Protein AF-A0A952LM32-F1 (afdb_monomer_lite)

pLDDT: mean 79.45, std 17.1, range [41.16, 96.38]

Foldseek 3Di:
DDDDDDDDDPPDPVVVVVVVVVVVVVVVVVVVVCPPVVVVVVQVVLQDAADPVLLVVQLVQLLVLLVVLCCVFPVDDPVVSVVVSPVLSVLLRVLLRSLSLRPPVQLQALVSNQVSLVRSLVSSLVVSVVCCVPPNVSQPDPSSSVSSSVSNNVCSRPCCNVSSPHDPPCNPCPPPD

Radius of gyration: 23.29 Å; chains: 1; bounding box: 49×50×89 Å

Secondary structure (DSSP, 8-state):
------------THHHHHHHHHHHHHHHHHHHT--HHHHHHHHHHH--PPPHHHHHHHHHHHHHHHHHHHHHHH---HHHHHHHHHHHHHHHHHHHHHHTTT-TTTTT-HHHHHHHHHHHHHHHHHHHHHHHHHH-GGG--HHHHHHHHHHHHHHHHHTHHHHTT--TT-TT-----

Structure (mmCIF, N/CA/C/O backbone):
data_AF-A0A952LM32-F1
#
_entry.id   AF-A0A952LM32-F1
#
loop_
_atom_site.group_PDB
_atom_site.id
_atom_site.type_symbol
_atom_site.label_atom_id
_atom_site.label_alt_id
_atom_site.label_comp_id
_atom_site.label_asym_id
_atom_site.label_entity_id
_atom_site.label_seq_id
_atom_site.pdbx_PDB_ins_code
_atom_site.Cartn_x
_atom_site.Cartn_y
_atom_site.Cartn_z
_atom_site.occupancy
_atom_site.B_iso_or_equiv
_atom_site.auth_seq_id
_atom_site.auth_comp_id
_atom_site.auth_asym_id
_atom_site.auth_atom_id
_atom_site.pdbx_PDB_model_num
ATOM 1 N N . MET A 1 1 ? 0.107 -38.390 61.485 1.00 44.88 1 MET A N 1
ATOM 2 C CA . MET A 1 1 ? 0.922 -39.140 60.502 1.00 44.88 1 MET A CA 1
ATOM 3 C C . MET A 1 1 ? 0.295 -38.900 59.128 1.00 44.88 1 MET A C 1
ATOM 5 O O . MET A 1 1 ? -0.793 -39.391 58.913 1.00 44.88 1 MET A O 1
ATOM 9 N N . GLY A 1 2 ? 0.770 -38.074 58.198 1.00 52.50 2 GLY A N 1
ATOM 10 C CA . GLY A 1 2 ? 2.047 -37.385 58.047 1.00 52.50 2 GLY A CA 1
ATOM 11 C C . GLY A 1 2 ? 2.797 -37.901 56.817 1.00 52.50 2 GLY A C 1
ATOM 12 O O . GLY A 1 2 ? 3.746 -38.641 57.011 1.00 52.50 2 GLY A O 1
ATOM 13 N N . VAL A 1 3 ? 2.400 -37.518 55.592 1.00 48.47 3 VAL A N 1
ATOM 14 C CA . VAL A 1 3 ? 3.282 -37.546 54.404 1.00 48.47 3 VAL A CA 1
ATOM 15 C C . VAL A 1 3 ? 2.913 -36.380 53.476 1.00 48.47 3 VAL A C 1
ATOM 17 O O . VAL A 1 3 ? 1.894 -36.405 52.792 1.00 48.47 3 VAL A O 1
ATOM 20 N N . VAL A 1 4 ? 3.748 -35.340 53.478 1.00 50.16 4 VAL A N 1
ATOM 21 C CA . VAL A 1 4 ? 3.696 -34.200 52.552 1.00 50.16 4 VAL A CA 1
ATOM 22 C C . VAL A 1 4 ? 4.609 -34.523 51.368 1.00 50.16 4 VAL A C 1
ATOM 24 O O . VAL A 1 4 ? 5.820 -34.657 51.536 1.00 50.16 4 VAL A O 1
ATOM 27 N N . ALA A 1 5 ? 4.040 -34.663 50.171 1.00 50.84 5 ALA A N 1
ATOM 28 C CA . ALA A 1 5 ? 4.793 -34.900 48.941 1.00 50.84 5 ALA A CA 1
ATOM 29 C C . ALA A 1 5 ? 5.331 -33.572 48.377 1.00 50.84 5 ALA A C 1
ATOM 31 O O . ALA A 1 5 ? 4.617 -32.810 47.726 1.00 50.84 5 ALA A O 1
ATOM 32 N N . GLY A 1 6 ? 6.608 -33.289 48.638 1.00 52.28 6 GLY A N 1
ATOM 33 C CA . GLY A 1 6 ? 7.326 -32.149 48.070 1.00 52.28 6 GLY A CA 1
ATOM 34 C C . GLY A 1 6 ? 7.632 -32.350 46.584 1.00 52.28 6 GLY A C 1
ATOM 35 O O . GLY A 1 6 ? 8.521 -33.118 46.218 1.00 52.28 6 GLY A O 1
ATOM 36 N N . ARG A 1 7 ? 6.916 -31.630 45.716 1.00 51.88 7 ARG A N 1
ATOM 37 C CA . ARG A 1 7 ? 7.179 -31.556 44.273 1.00 51.88 7 ARG A CA 1
ATOM 38 C C . ARG A 1 7 ? 8.391 -30.645 44.028 1.00 51.88 7 ARG A C 1
ATOM 40 O O . ARG A 1 7 ? 8.270 -29.425 44.061 1.00 51.88 7 ARG A O 1
ATOM 47 N N . LYS A 1 8 ? 9.568 -31.231 43.791 1.00 50.94 8 LYS A N 1
ATOM 48 C CA . LYS A 1 8 ? 10.774 -30.496 43.374 1.00 50.94 8 LYS A CA 1
ATOM 49 C C . LYS A 1 8 ? 10.643 -30.093 41.902 1.00 50.94 8 LYS A C 1
ATOM 51 O O . LYS A 1 8 ? 10.713 -30.937 41.015 1.00 50.94 8 LYS A O 1
ATOM 56 N N . THR A 1 9 ? 10.452 -28.804 41.643 1.00 53.25 9 THR A N 1
ATOM 57 C CA . THR A 1 9 ? 10.566 -28.203 40.309 1.00 53.25 9 THR A CA 1
ATOM 58 C C . THR A 1 9 ? 12.035 -28.169 39.898 1.00 53.25 9 THR A C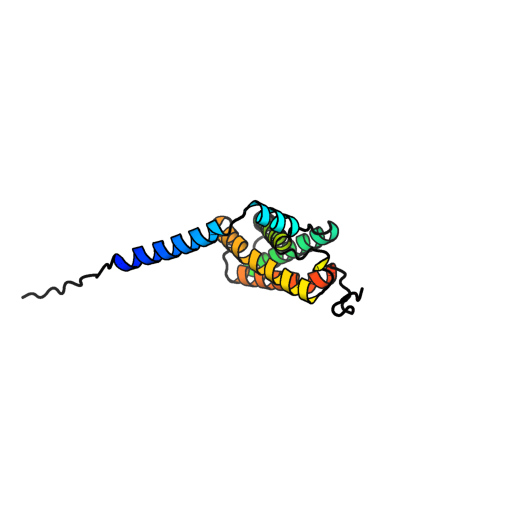 1
ATOM 60 O O . THR A 1 9 ? 12.828 -27.402 40.447 1.00 53.25 9 THR A O 1
ATOM 63 N N . LEU A 1 10 ? 12.399 -29.023 38.943 1.00 47.09 10 LEU A N 1
ATOM 64 C CA . LEU A 1 10 ? 13.726 -29.078 38.342 1.00 47.09 10 LEU A CA 1
ATOM 65 C C . LEU A 1 10 ? 13.902 -27.860 37.414 1.00 47.09 10 LEU A C 1
ATOM 67 O O . LEU A 1 10 ? 13.634 -27.918 36.218 1.00 47.09 10 LEU A O 1
ATOM 71 N N . HIS A 1 11 ? 14.314 -26.721 37.967 1.00 50.69 11 HIS A N 1
ATOM 72 C CA . HIS A 1 11 ? 14.817 -25.610 37.163 1.00 50.69 11 HIS A CA 1
ATOM 73 C C . HIS A 1 11 ? 16.203 -25.998 36.641 1.00 50.69 11 HIS A C 1
ATOM 75 O O . HIS A 1 11 ? 17.190 -25.865 37.355 1.00 50.69 11 HIS A O 1
ATOM 81 N N . SER A 1 12 ? 16.288 -26.503 35.408 1.00 50.12 12 SER A N 1
ATOM 82 C CA . SER A 1 12 ? 17.569 -26.733 34.735 1.00 50.12 12 SER A CA 1
ATOM 83 C C . SER A 1 12 ? 18.064 -25.420 34.097 1.00 50.12 12 SER A C 1
ATOM 85 O O . SER A 1 12 ? 17.511 -25.005 33.073 1.00 50.12 12 SER A O 1
ATOM 87 N N . PRO A 1 13 ? 19.105 -24.752 34.633 1.00 53.25 13 PRO A N 1
ATOM 88 C CA . PRO A 1 13 ? 19.677 -23.540 34.032 1.00 53.25 13 PRO A CA 1
ATOM 89 C C . PRO A 1 13 ? 20.424 -23.814 32.713 1.00 53.25 13 PRO A C 1
ATOM 91 O O . PRO A 1 13 ? 20.786 -22.884 31.998 1.00 53.25 13 PRO A O 1
ATOM 94 N N . PHE A 1 14 ? 20.618 -25.088 32.358 1.00 50.91 14 PHE A N 1
ATOM 95 C CA . PHE A 1 14 ? 21.416 -25.509 31.209 1.00 50.91 14 PHE A CA 1
ATOM 96 C C . PHE A 1 14 ? 20.798 -25.111 29.857 1.00 50.91 14 PHE A C 1
ATOM 98 O O . PHE A 1 14 ? 21.522 -24.731 28.945 1.00 50.91 14 PHE A O 1
ATOM 105 N N . PHE A 1 15 ? 19.467 -25.102 29.726 1.00 50.25 15 PHE A N 1
ATOM 106 C CA . PHE A 1 15 ? 18.807 -24.846 28.435 1.00 50.25 15 PHE A CA 1
ATOM 107 C C . PHE A 1 15 ? 18.814 -23.361 28.019 1.00 50.25 15 PHE A C 1
ATOM 109 O O . PHE A 1 15 ? 18.790 -23.042 26.833 1.00 50.25 15 PHE A O 1
ATOM 116 N N . LYS A 1 16 ? 18.907 -22.432 28.984 1.00 53.69 16 LYS A N 1
ATOM 117 C CA . LYS A 1 16 ? 18.940 -20.983 28.704 1.00 53.69 16 LYS A CA 1
ATOM 118 C C . LYS A 1 16 ? 20.281 -20.515 28.124 1.00 53.69 16 LYS A C 1
ATOM 120 O O . LYS A 1 16 ? 20.299 -19.577 27.336 1.00 53.69 16 LYS A O 1
ATOM 125 N N . SER A 1 17 ? 21.382 -21.181 28.480 1.00 55.81 17 SER A N 1
ATOM 126 C CA . SER A 1 17 ? 22.735 -20.799 28.045 1.00 55.81 17 SER A CA 1
ATOM 127 C C . SER A 1 17 ? 22.994 -21.133 26.568 1.00 55.81 17 SER A C 1
ATOM 129 O O . SER A 1 17 ? 23.517 -20.312 25.817 1.00 55.81 17 SER A O 1
ATOM 131 N N . TRP A 1 18 ? 22.533 -22.303 26.112 1.00 55.56 18 TRP A N 1
ATOM 132 C CA . TRP A 1 18 ? 22.722 -22.744 24.725 1.00 55.56 18 TRP A CA 1
ATOM 133 C C . TRP A 1 18 ? 21.873 -21.953 23.726 1.00 55.56 18 TRP A C 1
ATOM 135 O O . TRP A 1 18 ? 22.364 -21.606 22.656 1.00 55.56 18 TRP A O 1
ATOM 145 N N . GLY A 1 19 ? 20.636 -21.588 24.088 1.00 61.94 19 GLY A N 1
ATOM 146 C CA . GLY A 1 19 ? 19.796 -20.730 23.244 1.00 61.94 19 GLY A CA 1
ATOM 147 C C . GLY A 1 19 ? 20.412 -19.347 23.012 1.00 61.94 19 GLY A C 1
ATOM 148 O O . GLY A 1 19 ? 20.382 -18.838 21.895 1.00 61.94 19 GLY A O 1
ATOM 149 N N . PHE A 1 20 ? 21.042 -18.769 24.040 1.00 64.75 20 PHE A N 1
ATOM 150 C CA . PHE A 1 20 ? 21.718 -17.476 23.922 1.00 64.75 20 PHE A CA 1
ATOM 151 C C . PHE A 1 20 ? 22.977 -17.561 23.052 1.00 64.75 20 PHE A C 1
ATOM 153 O O . PHE A 1 20 ? 23.210 -16.676 22.237 1.00 64.75 20 PHE A O 1
ATOM 160 N N . LEU A 1 21 ? 23.749 -18.647 23.160 1.00 68.56 21 LEU A N 1
ATOM 161 C CA . LEU A 1 21 ? 24.931 -18.885 22.325 1.00 68.56 21 LEU A CA 1
ATOM 162 C C . LEU A 1 21 ? 24.578 -19.090 20.847 1.00 68.56 21 LEU A C 1
ATOM 164 O O . LEU A 1 21 ? 25.273 -18.559 19.984 1.00 68.56 21 LEU A O 1
ATOM 168 N N . VAL A 1 22 ? 23.482 -19.791 20.544 1.00 71.62 22 VAL A N 1
ATOM 169 C CA . VAL A 1 22 ? 22.997 -19.979 19.165 1.00 71.62 22 VAL A CA 1
ATOM 170 C C . VAL A 1 22 ? 22.468 -18.667 18.580 1.00 71.62 22 VAL A C 1
ATOM 172 O O . VAL A 1 22 ? 22.786 -18.328 17.445 1.00 71.62 22 VAL A O 1
ATOM 175 N N . ILE A 1 23 ? 21.723 -17.878 19.359 1.00 68.31 23 ILE A N 1
ATOM 176 C CA . ILE A 1 23 ? 21.248 -16.558 18.917 1.00 68.31 23 ILE A CA 1
ATOM 177 C C . ILE A 1 23 ? 22.423 -15.588 18.744 1.00 68.31 23 ILE A C 1
ATOM 179 O O . ILE A 1 23 ? 22.472 -14.874 17.751 1.00 68.31 23 ILE A O 1
ATOM 183 N N . ALA A 1 24 ? 23.399 -15.587 19.654 1.00 70.50 24 ALA A N 1
ATOM 184 C CA . ALA A 1 24 ? 24.579 -14.732 19.561 1.00 70.50 24 ALA A CA 1
ATOM 185 C C . ALA A 1 24 ? 25.476 -15.108 18.375 1.00 70.50 24 ALA A C 1
ATOM 187 O O . ALA A 1 24 ? 26.002 -14.218 17.718 1.00 70.50 24 ALA A O 1
ATOM 188 N N . THR A 1 25 ? 25.615 -16.398 18.057 1.00 71.38 25 THR A N 1
ATOM 189 C CA . THR A 1 25 ? 26.378 -16.850 16.880 1.00 71.38 25 THR A CA 1
ATOM 190 C C . THR A 1 25 ? 25.633 -16.594 15.571 1.00 71.38 25 THR A C 1
ATOM 192 O O . THR A 1 25 ? 26.264 -16.152 14.616 1.00 71.38 25 THR A O 1
ATOM 195 N N . LEU A 1 26 ? 24.304 -16.749 15.528 1.00 61.53 26 LEU A N 1
ATOM 196 C CA . LEU A 1 26 ? 23.483 -16.346 14.377 1.00 61.53 26 LEU A CA 1
ATOM 197 C C . LEU A 1 26 ? 23.505 -14.828 14.160 1.00 61.53 26 LEU A C 1
ATOM 199 O O . LEU A 1 26 ? 23.653 -14.375 13.029 1.00 61.53 26 LEU A O 1
ATOM 203 N N . LEU A 1 27 ? 23.412 -14.037 15.233 1.00 61.00 27 LEU A N 1
ATOM 204 C CA . LEU A 1 27 ? 23.542 -12.581 15.176 1.00 61.00 27 LEU A CA 1
ATOM 205 C C . LEU A 1 27 ? 24.960 -12.166 14.772 1.00 61.00 27 LEU A C 1
ATOM 207 O O . LEU A 1 27 ? 25.102 -11.261 13.958 1.00 61.00 27 LEU A O 1
ATOM 211 N N . ALA A 1 28 ? 26.001 -12.843 15.262 1.00 61.12 28 ALA A N 1
ATOM 212 C CA . ALA A 1 28 ? 27.383 -12.587 14.864 1.00 61.12 28 ALA A CA 1
ATOM 213 C C . ALA A 1 28 ? 27.623 -12.927 13.384 1.00 61.12 28 ALA A C 1
ATOM 215 O O . ALA A 1 28 ? 28.188 -12.106 12.674 1.00 61.12 28 ALA A O 1
ATOM 216 N N . GLN A 1 29 ? 27.108 -14.054 12.874 1.00 56.94 29 GLN A N 1
ATOM 217 C CA . GLN A 1 29 ? 27.188 -14.407 11.447 1.00 56.94 29 GLN A CA 1
ATOM 218 C C . GLN A 1 29 ? 26.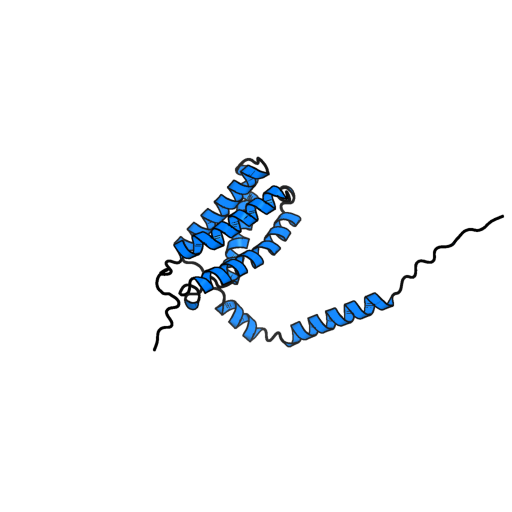367 -13.461 10.548 1.00 56.94 29 GLN A C 1
ATOM 220 O O . GLN A 1 29 ? 26.790 -13.126 9.437 1.00 56.94 29 GLN A O 1
ATOM 225 N N . LEU A 1 30 ? 25.224 -12.968 11.036 1.00 56.59 30 LEU A N 1
ATOM 226 C CA . LEU A 1 30 ? 24.458 -11.898 10.384 1.00 56.59 30 LEU A CA 1
ATOM 227 C C . LEU A 1 30 ? 25.201 -10.553 10.399 1.00 56.59 30 LEU A C 1
ATOM 229 O O . LEU A 1 30 ? 25.021 -9.757 9.483 1.00 56.59 30 LEU A O 1
ATOM 233 N N . THR A 1 31 ? 26.044 -10.306 11.405 1.00 62.31 31 THR A N 1
ATOM 234 C CA . THR A 1 31 ? 26.832 -9.068 11.540 1.00 62.31 31 THR A CA 1
ATOM 235 C C . THR A 1 31 ? 28.125 -9.108 10.714 1.00 62.31 31 THR A C 1
ATOM 237 O O . THR A 1 31 ? 28.561 -8.069 10.228 1.00 62.31 31 THR A O 1
ATOM 240 N N . ASP A 1 32 ? 28.709 -10.289 10.491 1.00 53.72 32 ASP A N 1
ATOM 241 C CA . ASP A 1 32 ? 29.963 -10.457 9.732 1.00 53.72 32 ASP A CA 1
ATOM 242 C C . ASP A 1 32 ? 29.742 -10.461 8.205 1.00 53.72 32 ASP A C 1
ATOM 244 O O . ASP A 1 32 ? 30.584 -10.018 7.429 1.00 53.72 32 ASP A O 1
ATOM 248 N N . SER A 1 33 ? 28.552 -10.870 7.747 1.00 53.91 33 SER A N 1
ATOM 249 C CA . SER A 1 33 ? 28.126 -10.738 6.338 1.00 53.91 33 SER A CA 1
ATOM 250 C C . SER A 1 33 ? 27.631 -9.325 5.975 1.00 53.91 33 SER A C 1
ATOM 252 O O . SER A 1 33 ? 27.239 -9.049 4.836 1.00 53.91 33 SER A O 1
ATOM 254 N N . TRP A 1 34 ? 27.670 -8.401 6.937 1.00 53.06 34 TRP A N 1
ATOM 255 C CA . TRP A 1 34 ? 27.106 -7.056 6.873 1.00 53.06 34 TRP A CA 1
ATOM 256 C C . TRP A 1 34 ? 28.112 -6.049 6.302 1.00 53.06 34 TRP A C 1
ATOM 258 O O . TRP A 1 34 ? 28.504 -5.074 6.944 1.00 53.06 34 TRP A O 1
ATOM 268 N N . ASN A 1 35 ? 28.524 -6.253 5.049 1.00 63.06 35 ASN A N 1
ATOM 269 C CA . ASN A 1 35 ? 29.280 -5.243 4.314 1.00 63.06 35 ASN A CA 1
ATOM 270 C C . ASN A 1 35 ? 28.333 -4.078 3.950 1.00 63.06 35 ASN A C 1
ATOM 272 O O . ASN A 1 35 ? 27.727 -4.052 2.871 1.00 63.06 35 ASN A O 1
ATOM 276 N N . ARG A 1 36 ? 28.127 -3.164 4.914 1.00 57.56 36 ARG A N 1
ATOM 277 C CA . ARG A 1 36 ? 27.081 -2.121 4.927 1.00 57.56 36 ARG A CA 1
ATOM 278 C C . ARG A 1 36 ? 27.051 -1.285 3.652 1.00 57.56 36 ARG A C 1
ATOM 280 O O . ARG A 1 36 ? 25.972 -0.916 3.209 1.00 57.56 36 ARG A O 1
ATOM 287 N N . GLU A 1 37 ? 28.200 -1.037 3.032 1.00 59.50 37 GLU A N 1
ATOM 288 C CA . GLU A 1 37 ? 28.297 -0.232 1.810 1.00 59.50 37 GLU A CA 1
ATOM 289 C C . GLU A 1 37 ? 27.675 -0.938 0.599 1.00 59.50 37 GLU A C 1
ATOM 291 O O . GLU A 1 37 ? 26.904 -0.340 -0.153 1.00 59.50 37 GLU A O 1
ATOM 296 N N . THR A 1 38 ? 27.916 -2.245 0.460 1.00 63.16 38 THR A N 1
ATOM 297 C CA . THR A 1 38 ? 27.333 -3.047 -0.627 1.00 63.16 38 THR A CA 1
ATOM 298 C C . THR A 1 38 ? 25.847 -3.325 -0.413 1.00 63.16 38 THR A C 1
ATOM 300 O O . THR A 1 38 ? 25.086 -3.355 -1.380 1.00 63.16 38 THR A O 1
ATOM 303 N N . LEU A 1 39 ? 25.407 -3.485 0.841 1.00 58.94 39 LEU A N 1
ATOM 304 C CA . LEU A 1 39 ? 23.995 -3.661 1.178 1.00 58.94 39 LEU A CA 1
ATOM 305 C C . LEU A 1 39 ? 23.219 -2.364 0.999 1.00 58.94 39 LEU A C 1
ATOM 307 O O . LEU A 1 39 ? 22.188 -2.395 0.343 1.00 58.94 39 LEU A O 1
ATOM 311 N N . LEU A 1 40 ? 23.712 -1.230 1.501 1.00 61.56 40 LEU A N 1
ATOM 312 C CA . LEU A 1 40 ? 23.046 0.059 1.317 1.00 61.56 40 LEU A CA 1
ATOM 313 C C . LEU A 1 40 ? 22.921 0.401 -0.165 1.00 61.56 40 LEU A C 1
ATOM 315 O O . LEU A 1 40 ? 21.835 0.767 -0.597 1.00 61.56 40 LEU A O 1
ATOM 319 N N . GLN A 1 41 ? 23.966 0.196 -0.972 1.00 63.25 41 GLN A N 1
ATOM 320 C CA . GLN A 1 41 ? 23.852 0.382 -2.421 1.00 63.25 41 GLN A CA 1
ATOM 321 C C . GLN A 1 41 ? 22.816 -0.554 -3.058 1.00 63.25 41 GLN A C 1
ATOM 323 O O . GLN A 1 41 ? 22.061 -0.116 -3.924 1.00 63.25 41 GLN A O 1
ATOM 328 N N . ARG A 1 42 ? 22.733 -1.821 -2.632 1.00 63.16 42 ARG A N 1
ATOM 329 C CA . ARG A 1 42 ? 21.712 -2.765 -3.123 1.00 63.16 42 ARG A CA 1
ATOM 330 C C . ARG A 1 42 ? 20.302 -2.374 -2.677 1.00 63.16 42 ARG A C 1
ATOM 332 O O . ARG A 1 42 ? 19.402 -2.386 -3.509 1.00 63.16 42 ARG A O 1
ATOM 339 N N . PHE A 1 43 ? 20.134 -1.955 -1.424 1.00 63.50 43 PHE A N 1
ATOM 340 C CA . PHE A 1 43 ? 18.883 -1.446 -0.867 1.00 63.50 43 PHE A CA 1
ATOM 341 C C . PHE A 1 43 ? 18.432 -0.190 -1.614 1.00 63.50 43 PHE A C 1
ATOM 343 O O . PHE A 1 43 ? 17.341 -0.188 -2.169 1.00 63.50 43 PHE A O 1
ATOM 350 N N . PHE A 1 44 ? 19.279 0.839 -1.735 1.00 65.19 44 PHE A N 1
ATOM 351 C CA . PHE A 1 44 ? 18.972 2.069 -2.480 1.00 65.19 44 PHE A CA 1
ATOM 352 C C . PHE A 1 44 ? 18.651 1.814 -3.951 1.00 65.19 44 PHE A C 1
ATOM 354 O O . PHE A 1 44 ? 17.765 2.460 -4.502 1.00 65.19 44 PHE A O 1
ATOM 361 N N . ARG A 1 45 ? 19.298 0.826 -4.575 1.00 66.44 45 ARG A N 1
ATOM 362 C CA . ARG A 1 45 ? 18.983 0.411 -5.948 1.00 66.44 45 ARG A CA 1
ATOM 363 C C . ARG A 1 45 ? 17.649 -0.337 -6.060 1.00 66.44 45 ARG A C 1
ATOM 365 O O . ARG A 1 45 ? 17.090 -0.418 -7.152 1.00 66.44 45 ARG A O 1
ATOM 372 N N . GLN A 1 46 ? 17.142 -0.878 -4.955 1.00 67.75 46 GLN A N 1
ATOM 373 C CA . GLN A 1 46 ? 15.863 -1.578 -4.885 1.00 67.75 46 GLN A CA 1
ATOM 374 C C . GLN A 1 46 ? 14.677 -0.617 -4.706 1.00 67.75 46 GLN A C 1
ATOM 376 O O . GLN A 1 46 ? 13.584 -0.924 -5.182 1.00 67.75 46 GLN A O 1
ATOM 381 N N . PHE A 1 47 ? 14.892 0.570 -4.121 1.00 77.38 47 PHE A N 1
ATOM 382 C CA . PHE A 1 47 ? 13.861 1.604 -4.004 1.00 77.38 47 PHE A CA 1
ATOM 383 C C . PHE A 1 47 ? 13.609 2.282 -5.353 1.00 77.38 47 PHE A C 1
ATOM 385 O O . PHE A 1 47 ? 14.372 3.131 -5.810 1.00 77.38 47 PHE A O 1
ATOM 392 N N . SER A 1 48 ? 12.489 1.938 -5.981 1.00 82.31 48 SER A N 1
ATOM 393 C CA . SER A 1 48 ? 11.943 2.698 -7.102 1.00 82.31 48 SER A CA 1
ATOM 394 C C . SER A 1 48 ? 10.610 3.293 -6.679 1.00 82.31 48 SER A C 1
ATOM 396 O O . SER A 1 48 ? 9.749 2.580 -6.169 1.00 82.31 48 SER A O 1
ATOM 398 N N . LEU A 1 49 ? 10.453 4.606 -6.838 1.00 86.38 49 LEU A N 1
ATOM 399 C CA . LEU A 1 49 ? 9.203 5.276 -6.502 1.00 86.38 49 LEU A CA 1
ATOM 400 C C . LEU A 1 49 ? 8.157 5.038 -7.601 1.00 86.38 49 LEU A C 1
ATOM 402 O O . LEU A 1 49 ? 8.507 5.057 -8.786 1.00 86.38 49 LEU A O 1
ATOM 406 N N . PRO A 1 50 ? 6.876 4.861 -7.233 1.00 86.75 50 PRO A N 1
ATOM 407 C CA . PRO A 1 50 ? 5.802 4.817 -8.211 1.00 86.75 50 PRO A CA 1
ATOM 408 C C . PRO A 1 50 ? 5.696 6.149 -8.959 1.00 86.75 50 PRO A C 1
ATOM 410 O O . PRO A 1 50 ? 6.034 7.216 -8.439 1.00 86.75 50 PRO A O 1
ATOM 413 N N . LYS A 1 51 ? 5.141 6.105 -10.174 1.00 88.12 51 LYS A N 1
ATOM 414 C CA . LYS A 1 51 ? 4.683 7.325 -10.855 1.00 88.12 51 LYS A CA 1
ATOM 415 C C . LYS A 1 51 ? 3.623 8.003 -9.982 1.00 88.12 51 LYS A C 1
ATOM 417 O O . LYS A 1 51 ? 2.800 7.309 -9.394 1.00 88.12 51 LYS A O 1
ATOM 422 N N . LEU A 1 52 ? 3.582 9.337 -9.950 1.00 87.50 52 LEU A N 1
ATOM 423 C CA . LEU A 1 52 ? 2.650 10.084 -9.086 1.00 87.50 52 LEU A CA 1
ATOM 424 C C . LEU A 1 52 ? 1.187 9.648 -9.256 1.00 87.50 52 LEU A C 1
ATOM 426 O O . LEU A 1 52 ? 0.509 9.404 -8.265 1.00 87.50 52 LEU A O 1
ATOM 430 N N . ALA A 1 53 ? 0.723 9.487 -10.500 1.00 87.81 53 ALA A N 1
ATOM 431 C CA . ALA A 1 53 ? -0.640 9.036 -10.780 1.00 87.81 53 ALA A CA 1
ATOM 432 C C . ALA A 1 53 ? -0.907 7.614 -10.257 1.00 87.81 53 ALA A C 1
ATOM 434 O O . ALA A 1 53 ? -1.932 7.374 -9.628 1.00 87.81 53 ALA A O 1
ATOM 435 N N . GLN A 1 54 ? 0.038 6.690 -10.455 1.00 88.69 54 GLN A N 1
ATOM 436 C CA . GLN A 1 54 ? -0.065 5.322 -9.943 1.00 88.69 54 GLN A CA 1
ATOM 437 C C . GLN A 1 54 ? -0.072 5.310 -8.411 1.00 88.69 54 GLN A C 1
ATOM 439 O O . GLN A 1 54 ? -0.934 4.682 -7.809 1.00 88.69 54 GLN A O 1
ATOM 444 N N . GLY A 1 55 ? 0.844 6.048 -7.779 1.00 90.56 55 GLY A N 1
ATOM 445 C CA . GLY A 1 55 ? 0.906 6.163 -6.325 1.00 90.56 55 GLY A CA 1
ATOM 446 C C . GLY A 1 55 ? -0.374 6.756 -5.735 1.00 90.56 55 GLY A C 1
ATOM 447 O O . GLY A 1 55 ? -0.871 6.242 -4.742 1.00 90.56 55 GLY A O 1
ATOM 448 N N . ALA A 1 56 ? -0.950 7.783 -6.367 1.00 92.62 56 ALA A N 1
ATOM 449 C CA . ALA A 1 56 ? -2.215 8.374 -5.932 1.00 92.62 56 ALA A CA 1
ATOM 450 C C . ALA A 1 56 ? -3.383 7.379 -6.020 1.00 92.62 56 ALA A C 1
ATOM 452 O O . ALA A 1 56 ? -4.166 7.275 -5.077 1.00 92.62 56 ALA A O 1
ATOM 453 N N . VAL A 1 57 ? -3.471 6.625 -7.120 1.00 92.50 57 VAL A N 1
ATOM 454 C CA . VAL A 1 57 ? -4.486 5.579 -7.308 1.00 92.50 57 VAL A CA 1
ATOM 455 C C . VAL A 1 57 ? -4.328 4.480 -6.257 1.00 92.50 57 VAL A C 1
ATOM 457 O O . VAL A 1 57 ? -5.293 4.158 -5.572 1.00 92.50 57 VAL A O 1
ATOM 460 N N . GLU A 1 58 ? -3.116 3.962 -6.051 1.00 93.00 58 GLU A N 1
ATOM 461 C CA . GLU A 1 58 ? -2.866 2.920 -5.051 1.00 93.00 58 GLU A CA 1
ATOM 462 C C . GLU A 1 58 ? -3.156 3.407 -3.620 1.00 93.00 58 GLU A C 1
ATOM 464 O O . GLU A 1 58 ? -3.824 2.707 -2.858 1.00 93.00 58 GLU A O 1
ATOM 469 N N . CYS A 1 59 ? -2.756 4.634 -3.266 1.00 94.88 59 CYS A N 1
ATOM 470 C CA . CYS A 1 59 ? -3.103 5.253 -1.984 1.00 94.88 59 CYS A CA 1
ATOM 471 C C . CYS A 1 59 ? -4.619 5.355 -1.783 1.00 94.88 59 CYS A C 1
ATOM 473 O O . CYS A 1 59 ? -5.121 5.010 -0.712 1.00 94.88 59 CYS A O 1
ATOM 475 N N . ALA A 1 60 ? -5.352 5.816 -2.802 1.00 94.94 60 ALA A N 1
ATOM 476 C CA . ALA A 1 60 ? -6.805 5.919 -2.744 1.00 94.94 60 ALA A CA 1
ATOM 477 C C . ALA A 1 60 ? -7.447 4.541 -2.545 1.00 94.94 60 ALA A C 1
ATOM 479 O O . ALA A 1 60 ? -8.331 4.389 -1.708 1.00 94.94 60 ALA A O 1
ATOM 480 N N . MET A 1 61 ? -6.954 3.519 -3.243 1.00 94.44 61 MET A N 1
ATOM 481 C CA . MET A 1 61 ? -7.467 2.156 -3.138 1.00 94.44 61 MET A CA 1
ATOM 482 C C . MET A 1 61 ? -7.214 1.543 -1.763 1.00 94.44 61 MET A C 1
ATOM 484 O O . MET A 1 61 ? -8.144 1.001 -1.170 1.00 94.44 61 MET A O 1
ATOM 488 N N . PHE A 1 62 ? -6.001 1.666 -1.214 1.00 95.19 62 PHE A N 1
ATOM 489 C CA . PHE A 1 62 ? -5.723 1.212 0.151 1.00 95.19 62 PHE A CA 1
ATOM 490 C C . PHE A 1 62 ? -6.550 1.973 1.186 1.00 95.19 62 PHE A C 1
ATOM 492 O O . PHE A 1 62 ? -7.045 1.369 2.138 1.00 95.19 62 PHE A O 1
ATOM 499 N N . GLY A 1 63 ? -6.758 3.274 0.974 1.00 95.56 63 GLY A N 1
ATOM 500 C CA . GLY A 1 63 ? -7.652 4.078 1.797 1.00 95.56 63 GLY A CA 1
ATOM 501 C C . GLY A 1 63 ? -9.092 3.561 1.758 1.00 95.56 63 GLY A C 1
ATOM 502 O O . GLY A 1 63 ? -9.692 3.332 2.806 1.00 95.56 63 GLY A O 1
ATOM 503 N N . CYS A 1 64 ? -9.632 3.300 0.566 1.00 95.44 64 CYS A N 1
ATOM 504 C CA . CYS A 1 64 ? -10.966 2.728 0.392 1.00 95.44 64 CYS A CA 1
ATOM 505 C C . CYS A 1 64 ? -11.093 1.343 1.033 1.00 95.44 64 CYS A C 1
ATOM 507 O O . CYS A 1 64 ? -12.090 1.082 1.698 1.00 95.44 64 CYS A O 1
ATOM 509 N N . VAL A 1 65 ? -10.087 0.477 0.884 1.00 95.62 65 VAL A N 1
ATOM 510 C CA . VAL A 1 65 ? -10.058 -0.847 1.522 1.00 95.62 65 VAL A CA 1
ATOM 511 C C . VAL A 1 65 ? -10.107 -0.731 3.040 1.00 95.62 65 VAL A C 1
ATOM 513 O O . VAL A 1 65 ? -10.895 -1.424 3.678 1.00 95.62 65 VAL A O 1
ATOM 516 N N . PHE A 1 66 ? -9.300 0.157 3.620 1.00 95.81 66 PHE A N 1
ATOM 517 C CA . PHE A 1 66 ? -9.302 0.388 5.060 1.00 95.81 66 PHE A CA 1
ATOM 518 C C . PHE A 1 66 ? -10.664 0.877 5.553 1.00 95.81 66 PHE A C 1
ATOM 520 O O . PHE A 1 66 ? -11.206 0.315 6.503 1.00 95.81 66 PHE A O 1
ATOM 527 N N . LEU A 1 67 ? -11.236 1.884 4.888 1.00 95.56 67 LEU A N 1
ATOM 528 C CA . LEU A 1 67 ? -12.544 2.430 5.250 1.00 95.56 67 LEU A CA 1
ATOM 529 C C . LEU A 1 67 ? -13.650 1.381 5.112 1.00 95.56 67 LEU A C 1
ATOM 531 O O . LEU A 1 67 ? -14.471 1.250 6.012 1.00 95.56 67 LEU A O 1
ATOM 535 N N . ALA A 1 68 ? -13.649 0.600 4.030 1.00 94.19 68 ALA A N 1
ATOM 536 C CA . ALA A 1 68 ? -14.624 -0.462 3.815 1.00 94.19 68 ALA A CA 1
ATOM 537 C C . ALA A 1 68 ? -14.513 -1.557 4.885 1.00 94.19 68 ALA A C 1
ATOM 539 O O . ALA A 1 68 ? -15.519 -1.936 5.481 1.00 94.19 68 ALA A O 1
ATOM 540 N N . ALA A 1 69 ? -13.297 -2.027 5.182 1.00 95.19 69 ALA A N 1
ATOM 541 C CA . ALA A 1 69 ? -13.071 -3.040 6.210 1.00 95.19 69 ALA A CA 1
ATOM 542 C C . ALA A 1 69 ? -13.467 -2.538 7.605 1.00 95.19 69 ALA A C 1
ATOM 544 O O . ALA A 1 69 ? -14.116 -3.265 8.358 1.00 95.19 69 ALA A O 1
ATOM 545 N N . ALA A 1 70 ? -13.120 -1.293 7.942 1.00 93.75 70 ALA A N 1
ATOM 546 C CA . ALA A 1 70 ? -13.463 -0.680 9.220 1.00 93.75 70 ALA A CA 1
ATOM 547 C C . ALA A 1 70 ? -14.975 -0.455 9.355 1.00 93.75 70 ALA A C 1
ATOM 549 O O . ALA A 1 70 ? -15.534 -0.744 10.409 1.00 93.75 70 ALA A O 1
ATOM 550 N N . PHE A 1 71 ? -15.648 0.002 8.297 1.00 93.38 71 PHE A N 1
ATOM 551 C CA . PHE A 1 71 ? -17.097 0.204 8.299 1.00 93.38 71 PHE A CA 1
ATOM 552 C C . PHE A 1 71 ? -17.850 -1.120 8.469 1.00 93.38 71 PHE A C 1
ATOM 554 O O . PHE A 1 71 ? -18.704 -1.230 9.340 1.00 93.38 71 PHE A O 1
ATOM 561 N N . VAL A 1 72 ? -17.480 -2.154 7.706 1.00 94.25 72 VAL A N 1
ATOM 562 C CA . VAL A 1 72 ? -18.138 -3.472 7.761 1.00 94.25 72 VAL A CA 1
ATOM 563 C C . VAL A 1 72 ? -17.875 -4.205 9.081 1.00 94.25 72 VAL A C 1
ATOM 565 O O . VAL A 1 72 ? -18.738 -4.944 9.549 1.00 94.25 72 VAL A O 1
ATOM 568 N N . SER A 1 73 ? -16.693 -4.033 9.679 1.00 94.94 73 SER A N 1
ATOM 569 C CA . SER A 1 73 ? -16.279 -4.839 10.839 1.00 94.94 73 SER A CA 1
ATOM 570 C C . SER A 1 73 ? -16.530 -4.163 12.185 1.00 94.94 73 SER A C 1
ATOM 572 O O . SER A 1 73 ? -16.856 -4.851 13.148 1.00 94.94 73 SER A O 1
ATOM 574 N N . LEU A 1 74 ? -16.344 -2.841 12.265 1.00 91.88 74 LEU A N 1
ATOM 575 C CA . LEU A 1 74 ? -16.314 -2.090 13.528 1.00 91.88 74 LEU A CA 1
ATOM 576 C C . LEU A 1 74 ? -17.477 -1.102 13.675 1.00 91.88 74 LEU A C 1
ATOM 578 O O . LEU A 1 74 ? -17.658 -0.564 14.764 1.00 91.88 74 LEU A O 1
ATOM 582 N N . ASP A 1 75 ? -18.230 -0.837 12.601 1.00 91.81 75 ASP A N 1
ATOM 583 C CA . ASP A 1 75 ? -19.321 0.153 12.564 1.00 91.81 75 ASP A CA 1
ATOM 584 C C . ASP A 1 75 ? -18.889 1.557 13.044 1.00 91.81 75 ASP A C 1
ATOM 586 O O . ASP A 1 75 ? -19.637 2.325 13.648 1.00 91.81 75 ASP A O 1
ATOM 590 N N . PHE A 1 76 ? -17.618 1.905 12.816 1.00 89.56 76 PHE A N 1
ATOM 591 C CA . PHE A 1 76 ? -17.093 3.218 13.184 1.00 89.56 76 PHE A CA 1
ATOM 592 C C . PHE A 1 76 ? -17.560 4.300 12.199 1.00 89.56 76 PHE A C 1
ATOM 594 O O . PHE A 1 76 ? -17.792 4.065 11.013 1.00 89.56 76 PHE A O 1
ATOM 601 N N . GLY A 1 77 ? -17.629 5.543 12.676 1.00 89.69 77 GLY A N 1
ATOM 602 C CA . GLY A 1 77 ? -17.784 6.703 11.798 1.00 89.69 77 GLY A CA 1
ATOM 603 C C . GLY A 1 77 ? -16.473 7.052 11.080 1.00 89.69 77 GLY A C 1
ATOM 604 O O . GLY A 1 77 ? -15.388 6.881 11.638 1.00 89.69 77 GLY A O 1
ATOM 605 N N . ILE A 1 78 ? -16.558 7.636 9.877 1.00 88.25 78 ILE A N 1
ATOM 606 C CA . ILE A 1 78 ? -15.392 8.019 9.044 1.00 88.25 78 ILE A CA 1
ATOM 607 C C . ILE A 1 78 ? -14.371 8.872 9.821 1.00 88.25 78 ILE A C 1
ATOM 609 O O . ILE A 1 78 ? -13.162 8.681 9.689 1.00 88.25 78 ILE A O 1
ATOM 613 N N . GLN A 1 79 ? -14.838 9.786 10.679 1.00 90.62 79 GLN A N 1
ATOM 614 C CA . GLN A 1 79 ? -13.962 10.656 11.476 1.00 90.62 79 GLN A CA 1
ATOM 615 C C . GLN A 1 79 ? -13.055 9.875 12.440 1.00 90.62 79 GLN A C 1
ATOM 617 O O . GLN A 1 79 ? -11.920 10.278 12.677 1.00 90.62 79 GLN A O 1
ATOM 622 N N . GLN A 1 80 ? -13.530 8.744 12.969 1.00 88.62 80 GLN A N 1
ATOM 623 C CA . GLN A 1 80 ? -12.766 7.900 13.894 1.00 88.62 80 GLN A CA 1
ATOM 624 C C . GLN A 1 80 ? -11.746 7.018 13.161 1.00 88.62 80 GLN A C 1
ATOM 626 O O . GLN A 1 80 ? -10.765 6.578 13.755 1.00 88.62 80 GLN A O 1
ATOM 631 N N . MET A 1 81 ? -11.961 6.780 11.865 1.00 90.94 81 MET A N 1
ATOM 632 C CA . MET A 1 81 ? -11.085 5.979 11.008 1.00 90.94 81 MET A CA 1
ATOM 633 C C . MET A 1 81 ? -9.900 6.782 10.460 1.00 90.94 81 MET A C 1
ATOM 635 O O . MET A 1 81 ? -8.822 6.229 10.244 1.00 90.94 81 MET A O 1
ATOM 639 N N . LEU A 1 82 ? -10.074 8.091 10.259 1.00 89.31 82 LEU A N 1
ATOM 640 C CA . LEU A 1 82 ? -9.080 8.969 9.632 1.00 89.31 82 LEU A CA 1
ATOM 641 C C . LEU A 1 82 ? -7.665 8.889 10.247 1.00 89.31 82 LEU A C 1
ATOM 643 O O . LEU A 1 82 ? -6.702 8.816 9.480 1.00 89.31 82 LEU A O 1
ATOM 647 N N . PRO A 1 83 ? -7.499 8.856 11.588 1.00 90.06 83 PRO A N 1
ATOM 648 C CA . PRO A 1 83 ? -6.173 8.783 12.203 1.00 90.06 83 PRO A CA 1
ATOM 649 C C . PRO A 1 83 ? -5.416 7.488 11.886 1.00 90.06 83 PRO A C 1
ATOM 651 O O . PRO A 1 83 ? -4.195 7.518 11.758 1.00 90.06 83 PRO A O 1
ATOM 654 N N . GLY A 1 84 ? -6.127 6.362 11.749 1.00 89.38 84 GLY A N 1
ATOM 655 C CA . GLY A 1 84 ? -5.530 5.064 11.421 1.00 89.38 84 GLY A CA 1
ATOM 656 C C . GLY A 1 84 ? -5.250 4.891 9.927 1.00 89.38 84 GLY A C 1
ATOM 657 O O . GLY A 1 84 ? -4.300 4.203 9.561 1.00 89.38 84 GLY A O 1
ATOM 658 N N . LEU A 1 85 ? -6.029 5.561 9.071 1.00 93.62 85 LEU A N 1
ATOM 659 C CA . LEU A 1 85 ? -5.933 5.474 7.613 1.00 93.62 85 LEU A CA 1
ATOM 660 C C . LEU A 1 85 ? -4.551 5.891 7.096 1.00 93.62 85 LEU A C 1
ATOM 662 O O . LEU A 1 85 ? -3.912 5.136 6.366 1.00 93.62 85 LEU A O 1
ATOM 666 N N . VAL A 1 86 ? -4.087 7.091 7.461 1.00 93.19 86 VAL A N 1
ATOM 667 C CA . VAL A 1 86 ? -2.854 7.660 6.889 1.00 93.19 86 VAL A CA 1
ATOM 668 C C . VAL A 1 86 ? -1.631 6.785 7.196 1.00 93.19 86 VAL A C 1
ATOM 670 O O . VAL A 1 86 ? -0.933 6.413 6.251 1.00 93.19 86 VAL A O 1
ATOM 673 N N . PRO A 1 87 ? -1.369 6.379 8.453 1.00 94.38 87 PRO A N 1
ATOM 674 C CA . PRO A 1 87 ? -0.220 5.532 8.764 1.00 94.38 87 PRO A CA 1
ATOM 675 C C . PRO A 1 87 ? -0.305 4.157 8.102 1.00 94.38 87 PRO A C 1
ATOM 677 O O . PRO A 1 87 ? 0.708 3.658 7.620 1.00 94.38 87 PRO A O 1
ATOM 680 N N . LEU A 1 88 ? -1.499 3.565 8.007 1.00 94.69 88 LEU A N 1
ATOM 681 C CA . LEU A 1 88 ? -1.687 2.274 7.342 1.00 94.69 88 LEU A CA 1
ATOM 682 C C . LEU A 1 88 ? -1.371 2.326 5.854 1.00 94.69 88 LEU A C 1
ATOM 684 O O . LEU A 1 88 ? -0.627 1.482 5.352 1.00 94.69 88 LEU A O 1
ATOM 688 N N . VAL A 1 89 ? -1.895 3.335 5.157 1.00 95.56 89 VAL A N 1
ATOM 689 C CA . VAL A 1 89 ? -1.598 3.544 3.737 1.00 95.56 89 VAL A CA 1
ATOM 690 C C . VAL A 1 89 ? -0.104 3.800 3.547 1.00 95.56 89 VAL A C 1
ATOM 692 O O . VAL A 1 89 ? 0.496 3.222 2.647 1.00 95.56 89 VAL A O 1
ATOM 695 N N . LEU A 1 90 ? 0.530 4.590 4.418 1.00 95.12 90 LEU A N 1
ATOM 696 C CA . LEU A 1 90 ? 1.974 4.827 4.358 1.00 95.12 90 LEU A CA 1
ATOM 697 C C . LEU A 1 90 ? 2.786 3.542 4.546 1.00 95.12 90 LEU A C 1
ATOM 699 O O . LEU A 1 90 ? 3.700 3.298 3.762 1.00 95.12 90 LEU A O 1
ATOM 703 N N . ILE A 1 91 ? 2.446 2.706 5.531 1.00 96.38 91 ILE A N 1
ATOM 704 C CA . ILE A 1 91 ? 3.115 1.417 5.752 1.00 96.38 91 ILE A CA 1
ATOM 705 C C . ILE A 1 91 ? 2.967 0.531 4.513 1.00 96.38 91 ILE A C 1
ATOM 707 O O . ILE A 1 91 ? 3.967 0.013 4.019 1.00 96.38 91 ILE A O 1
ATOM 711 N N . MET A 1 92 ? 1.753 0.412 3.965 1.00 95.12 92 MET A N 1
ATOM 712 C CA . MET A 1 92 ? 1.513 -0.336 2.727 1.00 95.12 92 MET A CA 1
ATOM 713 C C . MET A 1 92 ? 2.377 0.201 1.586 1.00 95.12 92 MET A C 1
ATOM 715 O O . MET A 1 92 ? 3.107 -0.563 0.961 1.00 95.12 92 MET A O 1
ATOM 719 N N . MET A 1 93 ? 2.360 1.511 1.337 1.00 94.94 93 MET A N 1
ATOM 720 C CA . MET A 1 93 ? 3.129 2.113 0.249 1.00 94.94 93 MET A CA 1
ATOM 721 C C . MET A 1 93 ? 4.634 1.906 0.426 1.00 94.94 93 MET A C 1
ATOM 723 O O . MET A 1 93 ? 5.299 1.508 -0.529 1.00 94.94 93 MET A O 1
ATOM 727 N N . ILE A 1 94 ? 5.173 2.099 1.632 1.00 94.19 94 ILE A N 1
ATOM 728 C CA . ILE A 1 94 ? 6.594 1.877 1.927 1.00 94.19 94 ILE A CA 1
ATOM 729 C C . ILE A 1 94 ? 6.969 0.414 1.697 1.00 94.19 94 ILE A C 1
ATOM 731 O O . ILE A 1 94 ? 7.968 0.153 1.030 1.00 94.19 94 ILE A O 1
ATOM 735 N N . SER A 1 95 ? 6.169 -0.542 2.173 1.00 94.50 95 SER A N 1
ATOM 736 C CA . SER A 1 95 ? 6.429 -1.969 1.957 1.00 94.50 95 SER A CA 1
ATOM 737 C C . SER A 1 95 ? 6.386 -2.352 0.478 1.00 94.50 95 SER A C 1
ATOM 739 O O . SER A 1 95 ? 7.185 -3.170 0.021 1.00 94.50 95 SER A O 1
ATOM 741 N N . MET A 1 96 ? 5.522 -1.711 -0.310 1.00 92.19 96 MET A N 1
ATOM 742 C CA . MET A 1 96 ? 5.492 -1.904 -1.761 1.00 92.19 96 MET A CA 1
ATOM 743 C C . MET A 1 96 ? 6.735 -1.321 -2.433 1.00 92.19 96 MET A C 1
ATOM 745 O O . MET A 1 96 ? 7.335 -1.987 -3.273 1.00 92.19 96 MET A O 1
ATOM 749 N N . VAL A 1 97 ? 7.197 -0.136 -2.027 1.00 91.62 97 VAL A N 1
ATOM 750 C CA . VAL A 1 97 ? 8.461 0.420 -2.539 1.00 91.62 97 VAL A CA 1
ATOM 751 C C . VAL A 1 97 ? 9.645 -0.477 -2.148 1.00 91.62 97 VAL A C 1
ATOM 753 O O . VAL A 1 97 ? 10.471 -0.786 -3.002 1.00 91.62 97 VAL A O 1
ATOM 756 N N . MET A 1 98 ? 9.696 -0.951 -0.898 1.00 89.94 98 MET A N 1
ATOM 757 C CA . MET A 1 98 ? 10.726 -1.869 -0.384 1.00 89.94 98 MET A CA 1
ATOM 758 C C . MET A 1 98 ? 10.759 -3.193 -1.152 1.00 89.94 98 MET A C 1
ATOM 760 O O . MET A 1 98 ? 11.832 -3.732 -1.418 1.00 89.94 98 MET A O 1
ATOM 764 N N . SER A 1 99 ? 9.592 -3.705 -1.552 1.00 90.44 99 SER A N 1
ATOM 765 C CA . SER A 1 99 ? 9.519 -4.904 -2.388 1.00 90.44 99 SER A CA 1
ATOM 766 C C . SER A 1 99 ? 10.169 -4.701 -3.757 1.00 90.44 99 SER A C 1
ATOM 768 O O . SER A 1 99 ? 10.560 -5.667 -4.395 1.00 90.44 99 SER A O 1
ATOM 770 N N . GLY A 1 100 ? 10.331 -3.456 -4.213 1.00 87.75 100 GLY A N 1
ATOM 771 C CA . GLY A 1 100 ? 10.884 -3.141 -5.524 1.00 87.75 100 GLY A CA 1
ATOM 772 C C . GLY A 1 100 ? 9.889 -3.333 -6.665 1.00 87.75 100 GLY A C 1
ATOM 773 O O . GLY A 1 100 ? 10.292 -3.232 -7.819 1.00 87.75 100 GLY A O 1
ATOM 774 N N . VAL A 1 101 ? 8.601 -3.560 -6.375 1.00 88.81 101 VAL A N 1
ATOM 775 C CA . VAL A 1 101 ? 7.562 -3.808 -7.390 1.00 88.81 101 VAL A CA 1
ATOM 776 C C . VAL A 1 101 ? 7.530 -2.739 -8.487 1.00 88.81 101 VAL A C 1
ATOM 778 O O . VAL A 1 101 ? 7.293 -3.064 -9.640 1.00 88.81 101 VAL A O 1
ATOM 781 N N . TYR A 1 102 ? 7.852 -1.482 -8.170 1.00 88.69 102 TYR A N 1
ATOM 782 C CA . TYR A 1 102 ? 7.862 -0.369 -9.129 1.00 88.69 102 TYR A CA 1
ATOM 783 C C . TYR A 1 102 ? 9.092 -0.321 -10.050 1.00 88.69 102 TYR A C 1
ATOM 785 O O . TYR A 1 102 ? 9.193 0.570 -10.896 1.00 88.69 102 TYR A O 1
ATOM 793 N N . ARG A 1 103 ? 10.050 -1.248 -9.915 1.00 86.06 103 ARG A N 1
ATOM 794 C CA . ARG A 1 103 ? 11.212 -1.309 -10.808 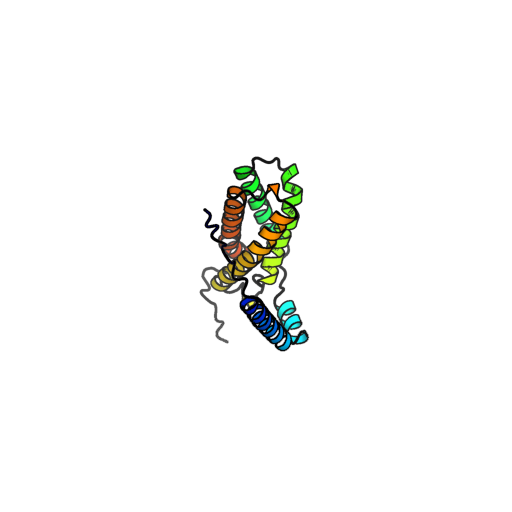1.00 86.06 103 ARG A CA 1
ATOM 795 C C . ARG A 1 103 ? 10.769 -1.617 -12.233 1.00 86.06 103 ARG A C 1
ATOM 797 O O . ARG A 1 103 ? 9.981 -2.528 -12.468 1.00 86.06 103 ARG A O 1
ATOM 804 N N . ARG A 1 104 ? 11.360 -0.903 -13.195 1.00 81.06 104 ARG A N 1
ATOM 805 C CA . ARG A 1 104 ? 11.076 -1.083 -14.629 1.00 81.06 104 ARG A CA 1
ATOM 806 C C . ARG A 1 104 ? 11.301 -2.524 -15.086 1.00 81.06 104 ARG A C 1
ATOM 808 O O . ARG A 1 104 ? 10.440 -3.063 -15.761 1.00 81.06 104 ARG A O 1
ATOM 815 N N . ASP A 1 105 ? 12.387 -3.149 -14.631 1.00 77.81 105 ASP A N 1
ATOM 816 C CA . ASP A 1 105 ? 12.730 -4.539 -14.970 1.00 77.81 105 ASP A CA 1
ATOM 817 C C . ASP A 1 105 ? 11.661 -5.547 -14.505 1.00 77.81 105 ASP A C 1
ATOM 819 O O . ASP A 1 105 ? 11.476 -6.591 -15.120 1.00 77.81 105 ASP A O 1
ATOM 823 N N . ILE A 1 106 ? 10.960 -5.235 -13.409 1.00 80.19 106 ILE A N 1
ATOM 824 C CA . ILE A 1 106 ? 9.922 -6.084 -12.804 1.00 80.19 106 ILE A CA 1
ATOM 825 C C . ILE A 1 106 ? 8.577 -5.817 -13.475 1.00 80.19 106 ILE A C 1
ATOM 827 O O . ILE A 1 106 ? 7.852 -6.745 -13.806 1.00 80.19 106 ILE A O 1
ATOM 831 N N . MET A 1 107 ? 8.289 -4.548 -13.752 1.00 78.94 107 MET A N 1
ATOM 832 C CA . MET A 1 107 ? 7.091 -4.065 -14.441 1.00 78.94 107 MET A CA 1
ATOM 833 C C . MET A 1 107 ? 7.025 -4.453 -15.928 1.00 78.94 107 MET A C 1
ATOM 835 O O . MET A 1 107 ? 6.190 -3.920 -16.645 1.00 78.94 107 MET A O 1
ATOM 839 N N . HIS A 1 108 ? 7.914 -5.304 -16.439 1.00 78.31 108 HIS A N 1
ATOM 840 C CA . HIS A 1 108 ? 7.831 -5.846 -17.805 1.00 78.31 108 HIS A CA 1
ATOM 841 C C . HIS A 1 108 ? 7.303 -7.281 -17.839 1.00 78.31 108 HIS A C 1
ATOM 843 O O . HIS A 1 108 ? 6.906 -7.752 -18.897 1.00 78.31 108 HIS A O 1
ATOM 849 N N . ASP A 1 109 ? 7.264 -7.964 -16.696 1.00 81.12 109 ASP A N 1
ATOM 850 C CA . ASP A 1 109 ? 6.763 -9.328 -16.584 1.00 81.12 109 ASP A CA 1
ATOM 851 C C . ASP A 1 109 ? 5.690 -9.376 -15.499 1.00 81.12 109 ASP A C 1
ATOM 853 O O . ASP A 1 109 ? 5.942 -9.106 -14.320 1.00 81.12 109 ASP A O 1
ATOM 857 N N . ILE A 1 110 ? 4.476 -9.742 -15.903 1.00 82.50 110 ILE A N 1
ATOM 858 C CA . ILE A 1 110 ? 3.326 -9.791 -15.009 1.00 82.50 110 ILE A CA 1
ATOM 859 C C . ILE A 1 110 ? 3.543 -10.761 -13.841 1.00 82.50 110 ILE A C 1
ATOM 861 O O . ILE A 1 110 ? 3.139 -10.462 -12.717 1.00 82.50 110 ILE A O 1
ATOM 865 N N . MET A 1 111 ? 4.240 -11.881 -14.062 1.00 85.12 111 MET A N 1
ATOM 866 C CA . MET A 1 111 ? 4.539 -12.849 -13.007 1.00 85.12 111 MET A CA 1
ATOM 867 C C . MET A 1 111 ? 5.444 -12.220 -11.945 1.00 85.12 111 MET A C 1
ATOM 8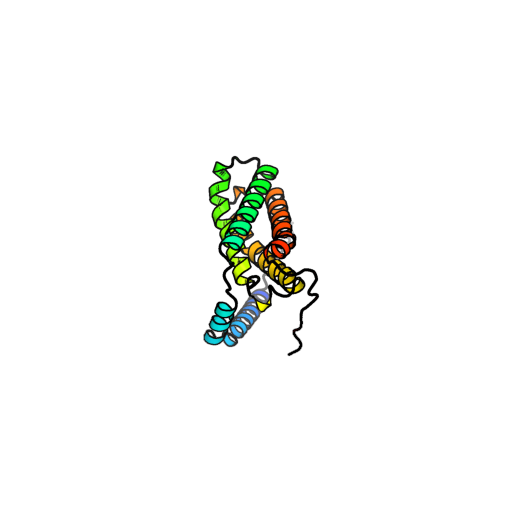69 O O . MET A 1 111 ? 5.210 -12.371 -10.744 1.00 85.12 111 MET A O 1
ATOM 873 N N . ASN A 1 112 ? 6.431 -11.433 -12.375 1.00 87.12 112 ASN A N 1
ATOM 874 C CA . ASN A 1 112 ? 7.308 -10.710 -11.461 1.00 87.12 112 ASN A CA 1
ATOM 875 C C . ASN A 1 112 ? 6.552 -9.626 -10.689 1.00 87.12 112 ASN A C 1
ATOM 877 O O . ASN A 1 112 ? 6.808 -9.462 -9.493 1.00 87.12 112 ASN A O 1
ATOM 881 N N . VAL A 1 113 ? 5.598 -8.933 -11.322 1.00 87.38 113 VAL A N 1
ATOM 882 C CA . VAL A 1 113 ? 4.709 -7.979 -10.636 1.00 87.38 113 VAL A CA 1
ATOM 883 C C . VAL A 1 113 ? 3.882 -8.681 -9.558 1.00 87.38 113 VAL A C 1
ATOM 885 O O . VAL A 1 113 ? 3.805 -8.166 -8.441 1.00 87.38 113 VAL A O 1
ATOM 888 N N . TYR A 1 114 ? 3.317 -9.860 -9.839 1.00 88.81 114 TYR A N 1
ATOM 889 C CA . TYR A 1 114 ? 2.577 -10.651 -8.848 1.00 88.81 114 TYR A CA 1
ATOM 890 C C . TYR A 1 114 ? 3.460 -11.067 -7.669 1.00 88.81 114 TYR A C 1
ATOM 892 O O . TYR A 1 114 ? 3.106 -10.816 -6.517 1.00 88.81 114 TYR A O 1
ATOM 900 N N . ILE A 1 115 ? 4.631 -11.646 -7.945 1.00 89.88 115 ILE A N 1
ATOM 901 C CA . ILE A 1 115 ? 5.567 -12.120 -6.917 1.00 89.88 115 ILE A CA 1
ATOM 902 C C . ILE A 1 115 ? 6.031 -10.963 -6.023 1.00 89.88 115 ILE A C 1
ATOM 904 O O . ILE A 1 115 ? 5.977 -11.061 -4.797 1.00 89.88 115 ILE A O 1
ATOM 908 N N . HIS A 1 116 ? 6.435 -9.834 -6.610 1.00 90.75 116 HIS A N 1
ATOM 909 C CA . HIS A 1 116 ? 6.901 -8.689 -5.825 1.00 90.75 116 HIS A CA 1
ATOM 910 C C . HIS A 1 116 ? 5.759 -7.977 -5.096 1.00 90.75 116 HIS A C 1
ATOM 912 O O . HIS A 1 116 ? 5.959 -7.502 -3.980 1.00 90.75 116 HIS A O 1
ATOM 918 N N . SER A 1 117 ? 4.543 -7.969 -5.649 1.00 90.75 117 SER A N 1
ATOM 919 C CA . SER A 1 117 ? 3.359 -7.477 -4.931 1.00 90.75 117 SER A CA 1
ATOM 920 C C . SER A 1 117 ? 3.017 -8.350 -3.728 1.00 90.75 117 SER A C 1
ATOM 922 O O . SER A 1 117 ? 2.691 -7.815 -2.669 1.00 90.75 117 SER A O 1
ATOM 924 N N . LEU A 1 118 ? 3.144 -9.675 -3.858 1.00 92.75 118 LEU A N 1
ATOM 925 C CA . LEU A 1 118 ? 2.984 -10.610 -2.747 1.00 92.75 118 LEU A CA 1
ATOM 926 C C . LEU A 1 118 ? 4.051 -10.370 -1.673 1.00 92.75 118 LEU A C 1
ATOM 928 O O . LEU A 1 118 ? 3.710 -10.279 -0.495 1.00 92.75 118 LEU A O 1
ATOM 932 N N . TYR A 1 119 ? 5.320 -10.196 -2.057 1.00 91.56 119 TYR A N 1
ATOM 933 C CA . TYR A 1 119 ? 6.378 -9.853 -1.104 1.00 91.56 119 TYR A CA 1
ATOM 934 C C . TYR A 1 119 ? 6.104 -8.530 -0.392 1.00 91.56 119 TYR A C 1
ATOM 936 O O . TYR A 1 119 ? 6.194 -8.475 0.831 1.00 91.56 119 TYR A O 1
ATOM 944 N N . GLY A 1 120 ? 5.716 -7.483 -1.123 1.00 92.88 120 GLY A N 1
ATOM 945 C CA . GLY A 1 120 ? 5.346 -6.198 -0.532 1.00 92.88 120 GLY A CA 1
ATOM 946 C C . GLY A 1 120 ? 4.158 -6.306 0.420 1.00 92.88 120 GLY A C 1
ATOM 947 O O . GLY A 1 120 ? 4.168 -5.687 1.480 1.00 92.88 120 GLY A O 1
ATOM 948 N N . PHE A 1 121 ? 3.169 -7.141 0.095 1.00 94.31 121 PHE A N 1
ATOM 949 C CA . PHE A 1 121 ? 2.037 -7.416 0.974 1.00 94.31 121 PHE A CA 1
ATOM 950 C C . PHE A 1 121 ? 2.477 -8.123 2.262 1.00 94.31 121 PHE A C 1
ATOM 952 O O . PHE A 1 121 ? 2.192 -7.630 3.350 1.00 94.31 121 PHE A O 1
ATOM 959 N N . VAL A 1 122 ? 3.233 -9.220 2.164 1.00 94.81 122 VAL A N 1
ATOM 960 C CA . VAL A 1 122 ? 3.744 -9.953 3.337 1.00 94.81 122 VAL A CA 1
ATOM 961 C C . VAL A 1 122 ? 4.628 -9.054 4.211 1.00 94.81 122 VAL A C 1
ATOM 963 O O . VAL A 1 122 ? 4.493 -9.062 5.435 1.00 94.81 122 VAL A O 1
ATOM 966 N N . LEU A 1 123 ? 5.472 -8.220 3.593 1.00 93.62 123 LEU A N 1
ATOM 967 C CA . LEU A 1 123 ? 6.282 -7.214 4.288 1.00 93.62 123 LEU A CA 1
ATOM 968 C C . LEU A 1 123 ? 5.438 -6.138 4.979 1.00 93.62 123 LEU A C 1
ATOM 970 O O . LEU A 1 123 ? 5.897 -5.563 5.959 1.00 93.62 123 LEU A O 1
ATOM 974 N N . ALA A 1 124 ? 4.230 -5.843 4.495 1.00 95.31 124 ALA A N 1
ATOM 975 C CA . ALA A 1 124 ? 3.321 -4.890 5.125 1.00 95.31 124 ALA A CA 1
ATOM 976 C C . ALA A 1 124 ? 2.533 -5.494 6.294 1.00 95.31 124 ALA A C 1
ATOM 978 O O . ALA A 1 124 ? 2.281 -4.793 7.269 1.00 95.31 124 ALA A O 1
ATOM 979 N N . VAL A 1 125 ? 2.182 -6.784 6.244 1.00 96.38 125 VAL A N 1
ATOM 980 C CA . VAL A 1 125 ? 1.375 -7.443 7.288 1.00 96.38 125 VAL A CA 1
ATOM 981 C C . VAL A 1 125 ? 1.995 -7.266 8.677 1.00 96.38 125 VAL A C 1
ATOM 983 O O . VAL A 1 125 ? 1.319 -6.816 9.598 1.00 96.38 125 VAL A O 1
ATOM 986 N N . LEU A 1 126 ? 3.287 -7.566 8.836 1.00 94.81 126 LEU A N 1
ATOM 987 C CA . LEU A 1 126 ? 3.969 -7.462 10.132 1.00 94.81 126 LEU A CA 1
ATOM 988 C C . LEU A 1 126 ? 3.950 -6.044 10.738 1.00 94.81 126 LEU A C 1
ATOM 990 O O . LEU A 1 126 ? 3.456 -5.897 11.858 1.00 94.81 126 LEU A O 1
ATOM 994 N N . PRO A 1 127 ? 4.448 -4.990 10.059 1.00 95.50 127 PRO A N 1
ATOM 995 C CA . PRO A 1 127 ? 4.427 -3.638 10.607 1.00 95.50 127 PRO A CA 1
ATOM 996 C C . PRO A 1 127 ? 3.005 -3.118 10.823 1.00 95.50 127 PRO A C 1
ATOM 998 O O . PRO A 1 127 ? 2.792 -2.359 11.763 1.00 95.50 127 PRO A O 1
ATOM 1001 N N . ILE A 1 128 ? 2.027 -3.554 10.024 1.00 95.25 128 ILE A N 1
ATOM 1002 C CA . ILE A 1 128 ? 0.616 -3.225 10.243 1.00 95.25 128 ILE A CA 1
ATOM 1003 C C . ILE A 1 128 ? 0.112 -3.819 11.552 1.00 95.25 128 ILE A C 1
ATOM 1005 O O . ILE A 1 128 ? -0.444 -3.089 12.366 1.00 95.25 128 ILE A O 1
ATOM 1009 N N . LEU A 1 129 ? 0.333 -5.111 11.791 1.00 95.50 129 LEU A N 1
ATOM 10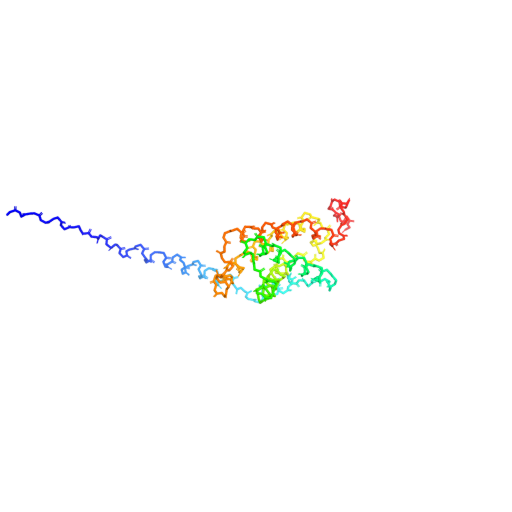10 C CA . LEU A 1 129 ? -0.103 -5.755 13.030 1.00 95.50 129 LEU A CA 1
ATOM 1011 C C . LEU A 1 129 ? 0.573 -5.129 14.256 1.00 95.50 129 LEU A C 1
ATOM 1013 O O . LEU A 1 129 ? -0.093 -4.875 15.257 1.00 95.50 129 LEU A O 1
ATOM 1017 N N . ILE A 1 130 ? 1.867 -4.807 14.159 1.00 95.38 130 ILE A N 1
ATOM 1018 C CA . ILE A 1 130 ? 2.599 -4.093 15.214 1.00 95.38 130 ILE A CA 1
ATOM 1019 C C . ILE A 1 130 ? 1.998 -2.700 15.438 1.00 95.38 130 ILE A C 1
ATOM 1021 O O . ILE A 1 130 ? 1.732 -2.320 16.577 1.00 95.38 130 ILE A O 1
ATOM 1025 N N . TYR A 1 131 ? 1.750 -1.944 14.366 1.00 94.75 131 TYR A N 1
ATOM 1026 C CA . TYR A 1 131 ? 1.169 -0.606 14.445 1.00 94.75 131 TYR A CA 1
ATOM 1027 C C . TYR A 1 131 ? -0.226 -0.629 15.083 1.00 94.75 131 TYR A C 1
ATOM 1029 O O . TYR A 1 131 ? -0.495 0.144 16.004 1.00 94.75 131 TYR A O 1
ATOM 1037 N N . LEU A 1 132 ? -1.090 -1.549 14.647 1.00 94.19 132 LEU A N 1
ATOM 1038 C CA . LEU A 1 132 ? -2.421 -1.737 15.216 1.00 94.19 132 LEU A CA 1
ATOM 1039 C C . LEU A 1 132 ? -2.343 -2.103 16.699 1.00 94.19 132 LEU A C 1
ATOM 1041 O O . LEU A 1 132 ? -3.061 -1.524 17.507 1.00 94.19 132 LEU A O 1
ATOM 1045 N N . HIS A 1 133 ? -1.431 -2.999 17.076 1.00 94.50 133 HIS A N 1
ATOM 1046 C CA . HIS A 1 133 ? -1.283 -3.423 18.463 1.00 94.50 133 HIS A CA 1
ATOM 1047 C C . HIS A 1 133 ? -0.789 -2.314 19.394 1.00 94.50 133 HIS A C 1
ATOM 1049 O O . HIS A 1 133 ? -1.286 -2.190 20.511 1.00 94.50 133 HIS A O 1
ATOM 1055 N N . VAL A 1 134 ? 0.156 -1.491 18.939 1.00 95.25 134 VAL A N 1
ATOM 1056 C CA . VAL A 1 134 ? 0.775 -0.451 19.773 1.00 95.25 134 VAL A CA 1
ATOM 1057 C C . VAL A 1 134 ? -0.055 0.832 19.806 1.00 95.25 134 VAL A C 1
ATOM 1059 O O . VAL A 1 134 ? -0.240 1.415 20.872 1.00 95.25 134 VAL A O 1
ATOM 1062 N N . PHE A 1 135 ? -0.543 1.293 18.654 1.00 93.69 135 PHE A N 1
ATOM 1063 C CA . PHE A 1 135 ? -1.136 2.628 18.530 1.00 93.69 135 PHE A CA 1
ATOM 1064 C C . PHE A 1 135 ? -2.657 2.606 18.432 1.00 93.69 135 PHE A C 1
ATOM 1066 O O . PHE A 1 135 ? -3.307 3.550 18.873 1.00 93.69 135 PHE A O 1
ATOM 1073 N N . MET A 1 136 ? -3.236 1.553 17.853 1.00 92.31 136 MET A N 1
ATOM 1074 C CA . MET A 1 136 ? -4.648 1.510 17.469 1.00 92.31 136 MET A CA 1
ATOM 1075 C C . MET A 1 136 ? -5.335 0.216 17.940 1.00 92.31 136 MET A C 1
ATOM 1077 O O . MET A 1 136 ? -5.977 -0.460 17.135 1.00 92.31 136 MET A O 1
ATOM 1081 N N . PRO A 1 137 ? -5.273 -0.139 19.242 1.00 91.94 137 PRO A N 1
ATOM 1082 C CA . PRO A 1 137 ? -5.766 -1.429 19.734 1.00 91.94 137 PRO A CA 1
ATOM 1083 C C . PRO A 1 137 ? -7.272 -1.630 19.513 1.00 91.94 137 PRO A C 1
ATOM 1085 O O . PRO A 1 137 ? -7.746 -2.757 19.474 1.00 91.94 137 PRO A O 1
ATOM 1088 N N . ARG A 1 138 ? -8.031 -0.546 19.301 1.00 90.75 138 ARG A N 1
ATOM 1089 C CA . ARG A 1 138 ? -9.458 -0.592 18.931 1.00 90.75 138 ARG A CA 1
ATOM 1090 C C . ARG A 1 138 ? -9.724 -1.256 17.577 1.00 90.75 138 ARG A C 1
ATOM 1092 O O . ARG A 1 138 ? -10.843 -1.676 17.328 1.00 90.75 138 ARG A O 1
ATOM 1099 N N . PHE A 1 139 ? -8.714 -1.322 16.714 1.00 89.94 139 PHE A N 1
ATOM 1100 C CA . PHE A 1 139 ? -8.778 -1.963 15.404 1.00 89.94 139 PHE A CA 1
ATOM 1101 C C . PHE A 1 139 ? -8.252 -3.408 15.439 1.00 89.94 139 PHE A C 1
ATOM 1103 O O . PHE A 1 139 ? -8.199 -4.052 14.400 1.00 89.94 139 PHE A O 1
ATOM 1110 N N . LEU A 1 140 ? -7.876 -3.952 16.603 1.00 92.56 140 LEU A N 1
ATOM 1111 C CA . LEU A 1 140 ? -7.484 -5.362 16.748 1.00 92.56 140 LEU A CA 1
ATOM 1112 C C . LEU A 1 140 ? -8.691 -6.315 16.832 1.00 92.56 140 LEU A C 1
ATOM 1114 O O . LEU A 1 140 ? -8.688 -7.269 17.606 1.00 92.56 140 LEU A O 1
ATOM 1118 N N . ASP A 1 141 ? -9.729 -6.059 16.043 1.00 94.62 141 ASP A N 1
ATOM 1119 C CA . ASP A 1 141 ? -10.821 -7.012 15.868 1.00 94.62 141 ASP A CA 1
ATOM 1120 C C . ASP A 1 141 ? -10.444 -8.033 14.787 1.00 94.62 141 ASP A C 1
ATOM 1122 O O . ASP A 1 141 ? -9.920 -7.675 13.728 1.00 94.62 141 ASP A O 1
ATOM 1126 N N . GLU A 1 142 ? -10.710 -9.314 15.040 1.00 95.25 142 GLU A N 1
ATOM 1127 C CA . GLU A 1 142 ? -10.358 -10.399 14.117 1.00 95.25 142 GLU A CA 1
ATOM 1128 C C . GLU A 1 142 ? -11.037 -10.238 12.752 1.00 95.25 142 GLU A C 1
ATOM 1130 O O . GLU A 1 142 ? -10.410 -10.494 11.720 1.00 95.25 142 GLU A O 1
ATOM 1135 N N . LYS A 1 143 ? -12.289 -9.756 12.722 1.00 95.69 143 LYS A N 1
ATOM 1136 C CA . LYS A 1 143 ? -13.024 -9.525 11.472 1.00 95.69 143 LYS A CA 1
ATOM 1137 C C . LYS A 1 143 ? -12.390 -8.381 10.703 1.00 95.69 143 LYS A C 1
ATOM 1139 O O . LYS A 1 143 ? -12.165 -8.517 9.503 1.00 95.69 143 LYS A O 1
ATOM 1144 N N . PHE A 1 144 ? -12.048 -7.291 11.393 1.00 95.19 144 PHE A N 1
ATOM 1145 C CA . PHE A 1 144 ? -11.372 -6.160 10.765 1.00 95.19 144 PHE A CA 1
ATOM 1146 C C . PHE A 1 144 ? -10.045 -6.584 10.137 1.00 95.19 144 PHE A C 1
ATOM 1148 O O . PHE A 1 144 ? -9.828 -6.318 8.956 1.00 95.19 144 PHE A O 1
ATOM 1155 N N . ILE A 1 145 ? -9.183 -7.270 10.895 1.00 95.75 145 ILE A N 1
ATOM 1156 C CA . ILE A 1 145 ? -7.878 -7.729 10.405 1.00 95.75 145 ILE A CA 1
ATOM 1157 C C . ILE A 1 145 ? -8.068 -8.640 9.192 1.00 95.75 145 ILE A C 1
ATOM 1159 O O . ILE A 1 145 ? -7.412 -8.439 8.170 1.00 95.75 145 ILE A O 1
ATOM 1163 N N . PHE A 1 146 ? -8.987 -9.605 9.276 1.00 96.12 146 PHE A N 1
ATOM 1164 C CA . PHE A 1 146 ? -9.277 -10.514 8.175 1.00 96.12 146 PHE A CA 1
ATOM 1165 C C . PHE A 1 146 ? -9.741 -9.766 6.921 1.00 96.12 146 PHE A C 1
ATOM 1167 O O . PHE A 1 146 ? -9.121 -9.910 5.868 1.00 96.12 146 PHE A O 1
ATOM 1174 N N . PHE A 1 147 ? -10.787 -8.939 7.020 1.00 96.12 147 PHE A N 1
ATOM 1175 C CA . PHE A 1 147 ? -11.328 -8.217 5.868 1.00 96.12 147 PHE A CA 1
ATOM 1176 C C . PHE A 1 147 ? -10.318 -7.233 5.289 1.00 96.12 147 PHE A C 1
ATOM 1178 O O . PHE A 1 147 ? -10.139 -7.190 4.074 1.00 96.12 147 PHE A O 1
ATOM 1185 N N . PHE A 1 148 ? -9.625 -6.477 6.138 1.00 95.62 148 PHE A N 1
ATOM 1186 C CA . PHE A 1 148 ? -8.611 -5.531 5.695 1.00 95.62 148 PHE A CA 1
ATOM 1187 C C . PHE A 1 148 ? -7.495 -6.238 4.923 1.00 95.62 148 PHE A C 1
ATOM 1189 O O . PHE A 1 148 ? -7.196 -5.845 3.797 1.00 95.62 148 PHE A O 1
ATOM 1196 N N . LEU A 1 149 ? -6.914 -7.304 5.483 1.00 96.06 149 LEU A N 1
ATOM 1197 C CA . LEU A 1 149 ? -5.841 -8.048 4.825 1.00 96.06 149 LEU A CA 1
ATOM 1198 C C . LEU A 1 149 ? -6.326 -8.749 3.554 1.00 96.06 149 LEU A C 1
ATOM 1200 O O . LEU A 1 149 ? -5.623 -8.722 2.547 1.00 96.06 149 LEU A O 1
ATOM 1204 N N . PHE A 1 150 ? -7.528 -9.326 3.570 1.00 95.69 150 PHE A N 1
ATOM 1205 C CA . PHE A 1 150 ? -8.122 -9.984 2.409 1.00 95.69 150 PHE A CA 1
ATOM 1206 C C . PHE A 1 150 ? -8.343 -9.007 1.248 1.00 95.69 150 PHE A C 1
ATOM 1208 O O . PHE A 1 150 ? -7.892 -9.254 0.129 1.00 95.69 150 PHE A O 1
ATOM 1215 N N . PHE A 1 151 ? -8.984 -7.866 1.505 1.00 95.31 151 PHE A N 1
ATOM 1216 C CA . PHE A 1 151 ? -9.217 -6.859 0.474 1.00 95.31 151 PHE A CA 1
ATOM 1217 C C . PHE A 1 151 ? -7.922 -6.174 0.036 1.00 95.31 151 PHE A C 1
ATOM 1219 O O . PHE A 1 151 ? -7.749 -5.914 -1.152 1.00 95.31 151 PHE A O 1
ATOM 1226 N N . ALA A 1 152 ? -6.984 -5.923 0.953 1.00 94.50 152 ALA A N 1
ATOM 1227 C CA . ALA A 1 152 ? -5.683 -5.364 0.603 1.00 94.50 152 ALA A CA 1
ATOM 1228 C C . ALA A 1 152 ? -4.896 -6.323 -0.298 1.00 94.50 152 ALA A C 1
ATOM 1230 O O . ALA A 1 152 ? -4.328 -5.877 -1.291 1.00 94.50 152 ALA A O 1
ATOM 1231 N N . PHE A 1 153 ? -4.922 -7.626 -0.006 1.00 94.12 153 PHE A N 1
ATOM 1232 C CA . PHE A 1 153 ? -4.346 -8.666 -0.858 1.00 94.12 153 PHE A CA 1
ATOM 1233 C C . PHE A 1 153 ? -5.011 -8.709 -2.239 1.00 94.12 153 PHE A C 1
ATOM 1235 O O . PHE A 1 153 ? -4.337 -8.777 -3.266 1.00 94.12 153 PHE A O 1
ATOM 1242 N N . PHE A 1 154 ? -6.341 -8.627 -2.281 1.00 92.38 154 PHE A N 1
ATOM 1243 C CA . PHE A 1 154 ? -7.071 -8.611 -3.543 1.00 92.38 154 PHE A CA 1
ATOM 1244 C C . PHE A 1 154 ? -6.711 -7.388 -4.394 1.00 92.38 154 PHE A C 1
ATOM 1246 O O . PHE A 1 154 ? -6.476 -7.513 -5.596 1.00 92.38 154 PHE A O 1
ATOM 1253 N N . VAL A 1 155 ? -6.622 -6.209 -3.774 1.00 91.38 155 VAL A N 1
ATOM 1254 C CA . VAL A 1 155 ? -6.229 -4.967 -4.445 1.00 91.38 155 VAL A CA 1
ATOM 1255 C C . VAL A 1 155 ? -4.798 -5.050 -4.976 1.00 91.38 155 VAL A C 1
ATOM 1257 O O . VAL A 1 155 ? -4.556 -4.680 -6.125 1.00 91.38 155 VAL A O 1
ATOM 1260 N N . THR A 1 156 ? -3.853 -5.569 -4.189 1.00 89.25 156 THR A N 1
ATOM 1261 C CA . THR A 1 156 ? -2.449 -5.681 -4.613 1.00 89.25 156 THR A CA 1
ATOM 1262 C C . THR A 1 156 ? -2.256 -6.697 -5.725 1.00 89.25 156 THR A C 1
ATOM 1264 O O . THR A 1 156 ? -1.477 -6.438 -6.639 1.00 89.25 156 THR A O 1
ATOM 1267 N N . GLY A 1 157 ? -2.964 -7.826 -5.668 1.00 86.19 157 GLY A N 1
ATOM 1268 C CA . GLY A 1 157 ? -2.894 -8.864 -6.690 1.00 86.19 157 GLY A CA 1
ATOM 1269 C C . GLY A 1 157 ? -3.605 -8.469 -7.982 1.00 86.19 157 GLY A C 1
ATOM 1270 O O . GLY A 1 157 ? -3.056 -8.641 -9.059 1.00 86.19 157 GLY A O 1
ATOM 1271 N N . THR A 1 158 ? -4.809 -7.910 -7.898 1.00 84.88 158 THR A N 1
ATOM 1272 C CA . THR A 1 158 ? -5.679 -7.771 -9.079 1.00 84.88 158 THR A CA 1
ATOM 1273 C C . THR A 1 158 ? -5.478 -6.453 -9.808 1.00 84.88 158 THR A C 1
ATOM 1275 O O . THR A 1 158 ? -5.456 -6.404 -11.034 1.00 84.88 158 THR A O 1
ATOM 1278 N N . LEU A 1 159 ? -5.354 -5.355 -9.064 1.00 79.69 159 LEU A N 1
ATOM 1279 C CA . LEU A 1 159 ? -5.448 -4.021 -9.654 1.00 79.69 159 LEU A CA 1
ATOM 1280 C C . LEU A 1 159 ? -4.086 -3.463 -10.049 1.00 79.69 159 LEU A C 1
ATOM 1282 O O . LEU A 1 159 ? -4.007 -2.676 -10.988 1.00 79.69 159 LEU A O 1
ATOM 1286 N N . ARG A 1 160 ? -3.001 -3.900 -9.403 1.00 79.25 160 ARG A N 1
ATOM 1287 C CA . ARG A 1 160 ? -1.662 -3.442 -9.778 1.00 79.25 160 ARG A CA 1
ATOM 1288 C C . ARG A 1 160 ? -1.232 -3.884 -11.183 1.00 79.25 160 ARG A C 1
ATOM 1290 O O . ARG A 1 160 ? -0.729 -3.028 -11.901 1.00 79.25 160 ARG A O 1
ATOM 1297 N N . PRO A 1 161 ? -1.465 -5.133 -11.628 1.00 77.44 161 PRO A N 1
ATOM 1298 C CA . PRO A 1 161 ? -1.210 -5.514 -13.020 1.00 77.44 161 PRO A CA 1
ATOM 1299 C C . PRO A 1 161 ? -2.000 -4.679 -14.043 1.00 77.44 161 PRO A C 1
ATOM 1301 O O . PRO A 1 161 ? -1.557 -4.487 -15.173 1.00 77.44 161 PRO A O 1
ATOM 1304 N N . LEU A 1 162 ? -3.172 -4.162 -13.653 1.00 78.69 162 LEU A N 1
ATOM 1305 C CA . LEU A 1 162 ? -3.995 -3.301 -14.506 1.00 78.69 162 LEU A CA 1
ATOM 1306 C C . LEU A 1 162 ? -3.439 -1.873 -14.578 1.00 78.69 162 LEU A C 1
ATOM 1308 O O . LEU A 1 162 ? -3.483 -1.246 -15.633 1.00 78.69 162 LEU A O 1
ATOM 1312 N N . THR A 1 163 ? -2.894 -1.350 -13.476 1.00 75.62 163 THR A N 1
ATOM 1313 C CA . THR A 1 163 ? -2.330 0.009 -13.426 1.00 75.62 163 THR A CA 1
ATOM 1314 C C . THR A 1 163 ? -0.880 0.088 -13.900 1.00 75.62 163 THR A C 1
ATOM 1316 O O . THR A 1 163 ? -0.427 1.172 -14.274 1.00 75.62 163 THR A O 1
ATOM 1319 N N . SER A 1 164 ? -0.150 -1.032 -13.935 1.00 68.81 164 SER A N 1
ATOM 1320 C CA . SER A 1 164 ? 1.229 -1.093 -14.435 1.00 68.81 164 SER A CA 1
ATOM 1321 C C . SER A 1 164 ? 1.343 -0.895 -15.946 1.00 68.81 1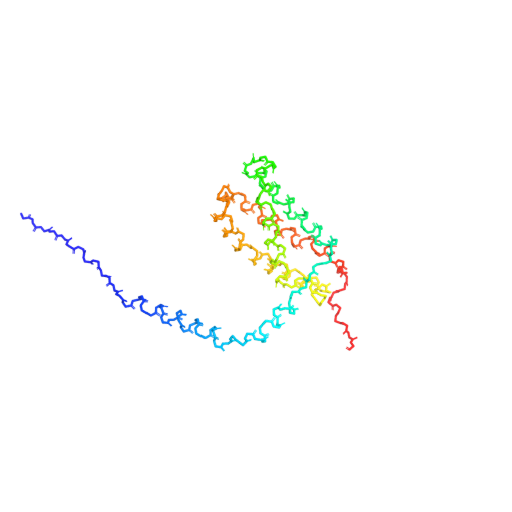64 SER A C 1
ATOM 1323 O O . SER A 1 164 ? 2.428 -0.563 -16.425 1.00 68.81 164 SER A O 1
ATOM 1325 N N . GLY A 1 165 ? 0.249 -1.062 -16.699 1.00 66.56 165 GLY A N 1
ATOM 1326 C CA . GLY A 1 165 ? 0.274 -0.994 -18.164 1.00 66.56 165 GLY A CA 1
ATOM 1327 C C . GLY A 1 165 ? 1.127 -2.100 -18.794 1.00 66.56 165 GLY A C 1
ATOM 1328 O O . GLY A 1 165 ? 1.612 -1.937 -19.910 1.00 66.56 165 GLY A O 1
ATOM 1329 N N . THR A 1 166 ? 1.352 -3.191 -18.056 1.00 63.28 166 THR A N 1
ATOM 1330 C CA . THR A 1 166 ? 1.994 -4.408 -18.554 1.00 63.28 166 THR A CA 1
ATOM 1331 C C . THR A 1 166 ? 1.097 -5.045 -19.597 1.00 63.28 166 THR A C 1
ATOM 1333 O O . THR A 1 166 ? -0.061 -5.349 -19.306 1.00 63.28 166 THR A O 1
ATOM 1336 N N . ASP A 1 167 ? 1.630 -5.249 -20.796 1.00 57.16 167 ASP A N 1
ATOM 1337 C CA . ASP A 1 167 ? 0.911 -5.930 -21.862 1.00 57.16 167 ASP A CA 1
ATOM 1338 C C . ASP A 1 167 ? 0.697 -7.391 -21.445 1.00 57.16 167 ASP A C 1
ATOM 1340 O O . ASP A 1 167 ? 1.648 -8.162 -21.322 1.00 57.16 167 ASP A O 1
ATOM 1344 N N . PHE A 1 168 ? -0.555 -7.785 -21.195 1.00 55.41 168 PHE A N 1
ATOM 1345 C CA . PHE A 1 168 ? -0.903 -9.163 -20.813 1.00 55.41 168 PHE A CA 1
ATOM 1346 C C . PHE A 1 168 ? -0.511 -10.189 -21.892 1.00 55.41 168 PHE A C 1
ATOM 1348 O O . PHE A 1 168 ? -0.451 -11.385 -21.613 1.00 55.41 168 PHE A O 1
ATOM 1355 N N . MET A 1 169 ? -0.258 -9.715 -23.114 1.00 53.25 169 MET A N 1
ATOM 1356 C CA . MET A 1 169 ? 0.085 -10.518 -24.285 1.00 53.25 169 MET A CA 1
ATOM 1357 C C . MET A 1 169 ? 1.593 -10.675 -24.506 1.00 53.25 169 MET A C 1
ATOM 1359 O O . MET A 1 169 ? 1.992 -11.510 -25.317 1.00 53.25 169 MET A O 1
ATOM 1363 N N . ASP A 1 170 ? 2.439 -9.924 -23.796 1.00 53.28 170 ASP A N 1
ATOM 1364 C CA . ASP A 1 170 ? 3.893 -10.027 -23.938 1.00 53.28 170 ASP A CA 1
ATOM 1365 C C . ASP A 1 170 ? 4.408 -11.041 -22.904 1.00 53.28 170 ASP A C 1
ATOM 1367 O O . ASP A 1 170 ? 4.845 -10.701 -21.805 1.00 53.28 170 ASP A O 1
ATOM 1371 N N . GLY A 1 171 ? 4.228 -12.328 -23.224 1.00 48.84 171 GLY A N 1
ATOM 1372 C CA . GLY A 1 171 ? 4.520 -13.491 -22.378 1.00 48.84 171 GLY A CA 1
ATOM 1373 C C . GLY A 1 171 ? 6.002 -13.662 -22.039 1.00 48.84 171 GLY A C 1
ATOM 1374 O O . GLY A 1 171 ? 6.636 -14.625 -22.464 1.00 48.84 171 GLY A O 1
ATOM 1375 N N . GLY A 1 172 ? 6.555 -12.736 -21.259 1.00 46.47 172 GLY A N 1
ATOM 1376 C CA . GLY A 1 172 ? 7.972 -12.698 -20.950 1.00 46.47 172 GLY A CA 1
ATOM 1377 C C . GLY A 1 172 ? 8.762 -12.330 -22.194 1.00 46.47 172 GLY A C 1
ATOM 1378 O O . GLY A 1 172 ? 9.493 -13.166 -22.725 1.00 46.47 172 GLY A O 1
ATOM 1379 N N . GLY A 1 173 ? 8.619 -11.074 -22.633 1.00 46.94 173 GLY A N 1
ATOM 1380 C CA . GLY A 1 173 ? 9.448 -10.421 -23.643 1.00 46.94 173 GLY A CA 1
ATOM 1381 C C . GLY A 1 173 ? 10.924 -10.410 -23.239 1.00 46.94 173 GLY A C 1
ATOM 1382 O O . GLY A 1 173 ? 11.517 -9.374 -22.938 1.00 46.94 173 GLY A O 1
ATOM 1383 N N . ARG A 1 174 ? 11.538 -11.595 -23.259 1.00 48.03 174 ARG A N 1
ATOM 1384 C CA . ARG A 1 174 ? 12.961 -11.829 -23.403 1.00 48.03 174 ARG A CA 1
ATOM 1385 C C . ARG A 1 174 ? 13.295 -11.228 -24.754 1.00 48.03 174 ARG A C 1
ATOM 1387 O O . ARG A 1 174 ? 13.212 -11.899 -25.779 1.00 48.03 174 ARG A O 1
ATOM 1394 N N . ARG A 1 175 ? 13.598 -9.929 -24.755 1.00 57.28 175 ARG A N 1
ATOM 1395 C CA . ARG A 1 175 ? 14.198 -9.266 -25.903 1.00 57.28 175 ARG A CA 1
ATOM 1396 C C . ARG A 1 175 ? 15.455 -10.056 -26.230 1.00 57.28 175 ARG A C 1
ATOM 1398 O O . ARG A 1 175 ? 16.436 -10.028 -25.496 1.00 57.28 175 ARG A O 1
ATOM 1405 N N . ILE A 1 176 ? 15.344 -10.842 -27.290 1.00 46.78 176 ILE A N 1
ATOM 1406 C CA . ILE A 1 176 ? 16.456 -11.368 -28.054 1.00 46.78 176 ILE A CA 1
ATOM 1407 C C . ILE A 1 176 ? 17.160 -10.110 -28.555 1.00 46.78 176 ILE A C 1
ATOM 1409 O O . ILE A 1 176 ? 16.583 -9.396 -29.369 1.00 46.78 176 ILE A O 1
ATOM 1413 N N . ASN A 1 177 ? 18.287 -9.770 -27.940 1.00 41.16 177 ASN A N 1
ATOM 1414 C CA . ASN A 1 177 ? 19.370 -8.953 -28.484 1.00 41.16 177 ASN A CA 1
ATOM 1415 C C . ASN A 1 177 ? 20.576 -9.118 -27.564 1.00 41.16 177 ASN A C 1
ATOM 1417 O O . ASN A 1 177 ? 20.492 -8.661 -26.402 1.00 41.16 177 ASN A O 1
#

Sequence (177 aa):
MGVVAGRKTLHSPFFKSWGFLVIATLLAQLTDSWNRETLLQRFFRQFSLPKLAQGAVECAMFGCVFLAAAFVSLDFGIQQMLPGLVPLVLIMMISMVMSGVYRRDIMHDIMNVYIHSLYGFVLAVLPILIYLHVFMPRFLDEKFIFFFLFFAFFVTGTLRPLTSGTDFMDGGGRRIN